Protein AF-A0A7J5EFT7-F1 (afdb_monomer_lite)

Secondary structure (DSSP, 8-state):
-HHHHHHHHHHH---TTSHHIIIIIHHHHHHHH-S-TTTEEEEEEEEETTSPPEEEEEEEEE-SSEEEEEEE-TTS-EEEEEEEGGGEEEEEEEEEETTSSPPP-SS-PPEE---TTS-HHHHHHHHHHTSS--

Foldseek 3Di:
DVVVLLVCLCVLDPFPQGPCCQQPPVLVVQCVQCVDCPFWFKWKWWDFVPDDTWTFQEWQAHESFWTWTFTADPVRDTDIDIGGSVRGPDMDIHTHGPPDDHGHDSVDHYHYDSDPPDDPVNSVVVSVVVVVPD

Structure (mmCIF, N/CA/C/O backbone):
data_AF-A0A7J5EFT7-F1
#
_entry.id   AF-A0A7J5EFT7-F1
#
loop_
_atom_site.group_PDB
_atom_site.id
_atom_site.type_symbol
_atom_site.label_atom_id
_atom_site.label_alt_id
_atom_site.label_comp_id
_atom_site.label_asym_id
_atom_site.label_entity_id
_atom_site.label_seq_id
_atom_site.pdbx_PDB_ins_code
_atom_site.Cartn_x
_atom_site.Cartn_y
_atom_site.Cartn_z
_atom_site.occupancy
_atom_site.B_iso_or_equiv
_atom_site.auth_seq_id
_atom_site.auth_comp_id
_atom_site.auth_asym_id
_atom_site.auth_atom_id
_atom_site.pdbx_PDB_model_num
ATOM 1 N N . MET A 1 1 ? -6.714 -14.594 18.683 1.00 61.62 1 MET A N 1
ATOM 2 C CA . MET A 1 1 ? -6.990 -13.148 18.851 1.00 61.62 1 MET A CA 1
ATOM 3 C C . MET A 1 1 ? -6.757 -12.397 17.548 1.00 61.62 1 MET A C 1
ATOM 5 O O . MET A 1 1 ? -7.663 -11.709 17.105 1.00 61.62 1 MET A O 1
ATOM 9 N N . GLU A 1 2 ? -5.611 -12.601 16.897 1.00 70.75 2 GLU A N 1
ATOM 10 C CA . GLU A 1 2 ? -5.237 -11.957 15.626 1.00 70.75 2 GLU A CA 1
ATOM 11 C C . GLU A 1 2 ? -6.239 -12.181 14.475 1.00 70.75 2 GLU A C 1
ATOM 13 O O . GLU A 1 2 ? -6.600 -11.242 13.778 1.00 70.75 2 GLU A O 1
ATOM 18 N N . GLU A 1 3 ? -6.796 -13.388 14.337 1.00 79.62 3 GLU A N 1
ATOM 19 C CA . GLU A 1 3 ? -7.791 -13.692 13.294 1.00 79.62 3 GLU A CA 1
ATOM 20 C C . GLU A 1 3 ? -9.107 -12.906 13.458 1.00 79.62 3 GLU A C 1
ATOM 22 O O . GLU A 1 3 ? -9.685 -12.428 12.485 1.00 79.62 3 GLU A O 1
ATOM 27 N N . GLN A 1 4 ? -9.561 -12.699 14.700 1.00 79.88 4 GLN A N 1
ATOM 28 C CA . GLN A 1 4 ? -10.754 -11.890 14.983 1.00 79.88 4 GLN A CA 1
ATOM 29 C C . GLN A 1 4 ? -10.486 -10.395 14.776 1.00 79.88 4 GLN A C 1
ATOM 31 O O . GLN A 1 4 ? -11.358 -9.675 14.295 1.00 79.88 4 GLN A O 1
ATOM 36 N N . ALA A 1 5 ? -9.282 -9.938 15.127 1.00 77.31 5 ALA A N 1
ATOM 37 C CA . ALA A 1 5 ? -8.802 -8.584 14.872 1.00 77.31 5 ALA A CA 1
ATOM 38 C C . ALA A 1 5 ? -8.773 -8.276 13.364 1.00 77.31 5 ALA A C 1
ATOM 40 O O . ALA A 1 5 ? -9.351 -7.284 12.924 1.00 77.31 5 ALA A O 1
ATOM 41 N N . LEU A 1 6 ? -8.204 -9.181 12.566 1.00 81.31 6 LEU A N 1
ATOM 42 C CA . LEU A 1 6 ? -8.210 -9.094 11.110 1.00 81.31 6 LEU A CA 1
ATOM 43 C C . LEU A 1 6 ? -9.636 -9.101 10.544 1.00 81.31 6 LEU A C 1
ATOM 45 O O . LEU A 1 6 ? -9.972 -8.245 9.734 1.00 81.31 6 LEU A O 1
ATOM 49 N N . ALA A 1 7 ? -10.503 -10.014 10.989 1.00 83.31 7 ALA A N 1
ATOM 50 C CA . ALA A 1 7 ? -11.882 -10.076 10.504 1.00 83.31 7 ALA A CA 1
ATOM 51 C C . ALA A 1 7 ? -12.653 -8.767 10.752 1.00 83.31 7 ALA A C 1
ATOM 53 O O . ALA A 1 7 ? -13.377 -8.307 9.869 1.00 83.31 7 ALA A O 1
ATOM 54 N N . ARG A 1 8 ? -12.468 -8.141 11.924 1.00 82.38 8 ARG A N 1
ATOM 55 C CA . ARG A 1 8 ? -13.052 -6.827 12.236 1.00 82.38 8 ARG A CA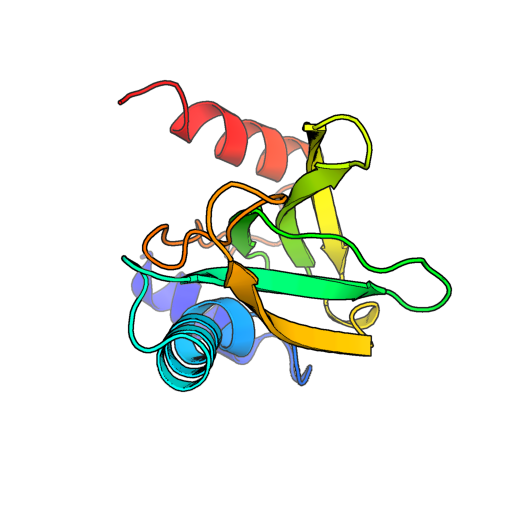 1
ATOM 56 C C . ARG A 1 8 ? -12.481 -5.732 11.347 1.00 82.38 8 ARG A C 1
ATOM 58 O O . ARG A 1 8 ? -13.245 -4.947 10.792 1.00 82.38 8 ARG A O 1
ATOM 65 N N . LEU A 1 9 ? -11.162 -5.713 11.167 1.00 82.38 9 LEU A N 1
ATOM 66 C CA . LEU A 1 9 ? -10.489 -4.741 10.314 1.00 82.38 9 LEU A CA 1
ATOM 67 C C . LEU A 1 9 ? -10.985 -4.818 8.862 1.00 82.38 9 LEU A C 1
ATOM 69 O O . LEU A 1 9 ? -11.306 -3.810 8.245 1.00 82.38 9 LEU A O 1
ATOM 73 N N . LEU A 1 10 ? -11.113 -6.021 8.309 1.00 83.44 10 LEU A N 1
ATOM 74 C CA . LEU A 1 10 ? -11.591 -6.216 6.938 1.00 83.44 10 LEU A CA 1
ATOM 75 C C . LEU A 1 10 ? -13.061 -5.800 6.742 1.00 83.44 10 LEU A C 1
ATOM 77 O O . LEU A 1 10 ? -13.506 -5.647 5.604 1.00 83.44 10 LEU A O 1
ATOM 81 N N . GLN A 1 11 ? -13.807 -5.615 7.834 1.00 81.25 11 GLN A N 1
ATOM 82 C CA . GLN A 1 11 ? -15.197 -5.159 7.846 1.00 81.25 11 GLN A CA 1
ATOM 83 C C . GLN A 1 11 ? -15.349 -3.674 8.226 1.00 81.25 11 GLN A C 1
ATOM 85 O O . GLN A 1 11 ? -16.445 -3.137 8.061 1.00 81.25 11 GLN A O 1
ATOM 90 N N . SER A 1 12 ? -14.294 -3.009 8.719 1.00 73.56 12 SER A N 1
ATOM 91 C CA . SER A 1 12 ? -14.392 -1.689 9.364 1.00 73.56 12 SER A CA 1
ATOM 92 C C . SER A 1 12 ? -14.710 -0.555 8.391 1.00 73.56 12 SER A C 1
ATOM 94 O O . SER A 1 12 ? -15.476 0.348 8.720 1.00 73.56 12 SER A O 1
ATOM 96 N N . VAL A 1 13 ? -14.137 -0.591 7.186 1.00 73.44 13 VAL A N 1
ATOM 97 C CA . VAL A 1 13 ? -14.189 0.529 6.243 1.00 73.44 13 VAL A CA 1
ATOM 98 C C . VAL A 1 13 ? -14.600 0.057 4.855 1.00 73.44 13 VAL A C 1
ATOM 100 O O . VAL A 1 13 ? -13.989 -0.828 4.258 1.00 73.44 13 VAL A O 1
ATOM 103 N N . ARG A 1 14 ? -15.633 0.706 4.305 1.00 77.56 14 ARG A N 1
ATOM 104 C CA . ARG A 1 14 ? -16.109 0.501 2.929 1.00 77.56 14 ARG A CA 1
ATOM 105 C C . ARG A 1 14 ? -15.448 1.487 1.962 1.00 77.56 14 ARG A C 1
ATOM 107 O O . ARG A 1 14 ? -16.131 2.227 1.263 1.00 77.56 14 ARG A O 1
ATOM 114 N N . CYS A 1 15 ? -14.120 1.498 1.928 1.00 84.12 15 CYS A N 1
ATOM 115 C CA . CYS A 1 15 ? -13.351 2.231 0.920 1.00 84.12 15 CYS A CA 1
ATOM 116 C C . CYS A 1 15 ? -12.856 1.253 -0.156 1.00 84.12 15 CYS A C 1
ATOM 118 O O . CYS A 1 15 ? -12.444 0.144 0.192 1.00 84.12 15 CYS A O 1
ATOM 120 N N . PRO A 1 16 ? -12.834 1.645 -1.446 1.00 89.88 16 PRO A N 1
ATOM 121 C CA . PRO A 1 16 ? -12.275 0.809 -2.512 1.00 89.88 16 PRO A CA 1
ATOM 122 C C . PRO A 1 16 ? -10.827 0.385 -2.233 1.00 89.88 16 PRO A C 1
ATOM 124 O O . PRO A 1 16 ? -10.455 -0.754 -2.493 1.00 89.88 16 PRO A O 1
ATOM 127 N N . PHE A 1 17 ? -10.043 1.287 -1.636 1.00 94.44 17 PHE A N 1
ATOM 128 C CA . PHE A 1 17 ? -8.668 1.053 -1.196 1.00 94.44 17 PHE A CA 1
ATOM 129 C C . PHE A 1 17 ? -8.584 0.976 0.335 1.00 94.44 17 PHE A C 1
ATOM 131 O O . PHE A 1 17 ? -7.768 1.649 0.949 1.00 94.44 17 PHE A O 1
ATOM 138 N N . GLY A 1 18 ? -9.486 0.213 0.962 1.00 93.25 18 GLY A N 1
ATOM 139 C CA . GLY A 1 18 ? -9.482 -0.040 2.408 1.00 93.25 18 GLY A CA 1
ATOM 140 C C . GLY A 1 18 ? -8.557 -1.195 2.831 1.00 93.25 18 GLY A C 1
ATOM 141 O O . GLY A 1 18 ? -7.829 -1.746 1.999 1.00 93.25 18 GLY A O 1
ATOM 142 N N . PRO A 1 19 ? -8.633 -1.648 4.097 1.00 93.12 19 PRO A N 1
ATOM 143 C CA . PRO A 1 19 ? -7.756 -2.698 4.626 1.00 93.12 19 PRO A CA 1
ATOM 144 C C . PRO A 1 19 ? -7.775 -3.982 3.792 1.00 93.12 19 PRO A C 1
ATOM 146 O O . PRO A 1 19 ? -6.736 -4.582 3.526 1.00 93.12 19 PRO A O 1
ATOM 149 N N . ARG A 1 20 ? -8.960 -4.373 3.307 1.00 93.44 20 ARG A N 1
ATOM 150 C CA . ARG A 1 20 ? -9.137 -5.561 2.465 1.00 93.44 20 ARG A CA 1
ATOM 151 C C . ARG A 1 20 ? -8.341 -5.499 1.167 1.00 93.44 20 ARG A C 1
ATOM 153 O O . ARG A 1 20 ? -7.777 -6.510 0.753 1.00 93.44 20 ARG A O 1
ATOM 160 N N . PHE A 1 21 ? -8.284 -4.329 0.535 1.00 95.06 21 PHE A N 1
ATOM 161 C CA . PHE A 1 21 ? -7.507 -4.147 -0.683 1.00 95.06 21 PHE A CA 1
ATOM 162 C C . PHE A 1 21 ? -6.024 -4.423 -0.413 1.00 95.06 21 PHE A C 1
ATOM 164 O O . PHE A 1 21 ? -5.424 -5.261 -1.085 1.00 95.06 21 PHE A O 1
ATOM 171 N N . PHE A 1 22 ? -5.458 -3.774 0.607 1.00 94.50 22 PHE A N 1
ATOM 172 C CA . PHE A 1 22 ? -4.037 -3.890 0.932 1.00 94.50 22 PHE A CA 1
ATOM 173 C C . PHE A 1 22 ? -3.647 -5.261 1.493 1.00 94.50 22 PHE A C 1
ATOM 175 O O . PHE A 1 22 ? -2.544 -5.723 1.219 1.00 94.50 22 PHE A O 1
ATOM 182 N N . PHE A 1 23 ? -4.536 -5.920 2.240 1.00 92.81 23 PHE A N 1
ATOM 183 C CA . PHE A 1 23 ? -4.247 -7.217 2.852 1.00 92.81 23 PHE A CA 1
ATOM 184 C C . PHE A 1 23 ? -4.453 -8.401 1.899 1.00 92.81 23 PHE A C 1
ATOM 186 O O . PHE A 1 23 ? -3.618 -9.299 1.842 1.00 92.81 23 PHE A O 1
ATOM 193 N N . GLU A 1 24 ? -5.564 -8.432 1.156 1.00 92.00 24 GLU A N 1
ATOM 194 C CA . GLU A 1 24 ? -5.960 -9.623 0.389 1.00 92.00 24 GLU A CA 1
ATOM 195 C C . GLU A 1 24 ? -5.730 -9.480 -1.117 1.00 92.00 24 GLU A C 1
ATOM 197 O O . GLU A 1 24 ? -5.381 -10.449 -1.790 1.00 92.00 24 GLU A O 1
ATOM 202 N N . GLN A 1 25 ? -5.980 -8.293 -1.673 1.00 94.94 25 GLN A N 1
ATOM 203 C CA . GLN A 1 25 ? -6.135 -8.135 -3.122 1.00 94.94 25 GLN A CA 1
ATOM 204 C C . GLN A 1 25 ? -4.857 -7.649 -3.803 1.00 94.94 25 GLN A C 1
ATOM 206 O O . GLN A 1 25 ? -4.544 -8.090 -4.910 1.00 94.94 25 GLN A O 1
ATOM 211 N N . LEU A 1 26 ? -4.104 -6.765 -3.143 1.00 95.38 26 LEU A N 1
ATOM 212 C CA . LEU A 1 26 ? -2.943 -6.092 -3.717 1.00 95.38 26 LEU A CA 1
ATOM 213 C C . LEU A 1 26 ? -1.910 -7.077 -4.276 1.00 95.38 26 LEU A C 1
ATOM 215 O O . LEU A 1 26 ? -1.516 -6.944 -5.430 1.00 95.38 26 LEU A O 1
ATOM 219 N N . ALA A 1 27 ? -1.531 -8.106 -3.515 1.00 92.12 27 ALA A N 1
ATOM 220 C CA . ALA A 1 27 ? -0.572 -9.113 -3.977 1.00 92.12 27 ALA A CA 1
ATOM 221 C C . ALA A 1 27 ? -1.079 -9.909 -5.197 1.00 92.12 27 ALA A C 1
ATOM 223 O O . ALA A 1 27 ? -0.297 -10.319 -6.052 1.00 92.12 27 ALA A O 1
ATOM 224 N N . GLY A 1 28 ? -2.394 -10.122 -5.316 1.00 93.12 28 GLY A N 1
ATOM 225 C CA . GLY A 1 28 ? -2.998 -10.691 -6.524 1.00 93.12 28 GLY A CA 1
ATOM 226 C C . GLY A 1 28 ? -2.791 -9.778 -7.729 1.00 93.12 28 GLY A C 1
ATOM 227 O O . GLY A 1 28 ? -2.194 -10.189 -8.720 1.00 93.12 28 GLY A O 1
ATOM 228 N N . PHE A 1 29 ? -3.179 -8.508 -7.600 1.00 94.81 29 PHE A N 1
ATOM 229 C CA . PHE A 1 29 ? -3.023 -7.532 -8.678 1.00 94.81 29 PHE A CA 1
ATOM 230 C C . PHE A 1 29 ? -1.563 -7.298 -9.080 1.00 94.81 29 PHE A C 1
ATOM 232 O O . PHE A 1 29 ? -1.281 -7.097 -10.261 1.00 94.81 29 PHE A O 1
ATOM 239 N N . VAL A 1 30 ? -0.631 -7.322 -8.125 1.00 93.19 30 VAL A N 1
ATOM 240 C CA . VAL A 1 30 ? 0.801 -7.190 -8.415 1.00 93.19 30 VAL A CA 1
ATOM 241 C C . VAL A 1 30 ? 1.297 -8.376 -9.239 1.00 93.19 30 VAL A C 1
ATOM 243 O O . VAL A 1 30 ? 1.926 -8.148 -10.272 1.00 93.19 30 VAL A O 1
ATOM 246 N N . ARG A 1 31 ? 0.951 -9.615 -8.866 1.00 91.12 31 ARG A N 1
ATOM 247 C CA . ARG A 1 31 ? 1.308 -10.813 -9.648 1.00 91.12 31 ARG A CA 1
ATOM 248 C C . ARG A 1 31 ? 0.718 -10.794 -11.055 1.00 91.12 31 ARG A C 1
ATOM 250 O O . ARG A 1 31 ? 1.434 -11.084 -12.007 1.00 91.12 31 ARG A O 1
ATOM 257 N N . ASP A 1 32 ? -0.538 -10.381 -11.203 1.00 92.38 32 ASP A N 1
ATOM 258 C CA . ASP A 1 32 ? -1.194 -10.311 -12.516 1.00 92.38 32 ASP A CA 1
ATOM 259 C C . ASP A 1 32 ? -0.521 -9.293 -13.452 1.00 92.38 32 ASP A C 1
ATOM 261 O O . ASP A 1 32 ? -0.486 -9.470 -14.670 1.00 92.38 32 ASP A O 1
ATOM 265 N N . ARG A 1 33 ? 0.018 -8.201 -12.895 1.00 90.88 33 ARG A N 1
ATOM 266 C CA . ARG A 1 33 ? 0.676 -7.127 -13.660 1.00 90.88 33 ARG A CA 1
ATOM 267 C C . ARG A 1 33 ? 2.175 -7.333 -13.838 1.00 90.88 33 ARG A C 1
ATOM 269 O O . ARG A 1 33 ? 2.747 -6.779 -14.778 1.00 90.88 33 ARG A O 1
ATOM 276 N N . CYS A 1 34 ? 2.801 -8.101 -12.957 1.00 88.56 34 CYS A N 1
ATOM 277 C CA . CYS A 1 34 ? 4.226 -8.395 -12.954 1.00 88.56 34 CYS A CA 1
ATOM 278 C C . CYS A 1 34 ? 4.440 -9.905 -12.735 1.00 88.56 34 CYS A C 1
ATOM 280 O O . CYS A 1 34 ? 4.867 -10.311 -11.653 1.00 88.56 34 CYS A O 1
ATOM 282 N N . PRO A 1 35 ? 4.127 -10.744 -13.743 1.00 83.12 35 PRO A N 1
ATOM 283 C CA . PRO A 1 35 ? 4.150 -12.199 -13.591 1.00 83.12 35 PRO A CA 1
ATOM 284 C C . PRO A 1 35 ? 5.565 -12.766 -13.420 1.00 83.12 35 PRO A C 1
ATOM 286 O O . PRO A 1 35 ? 5.719 -13.815 -12.803 1.00 83.12 35 PRO A O 1
ATOM 289 N N . ASP A 1 36 ? 6.588 -12.070 -13.932 1.00 83.75 36 ASP A N 1
ATOM 290 C CA . ASP A 1 36 ? 7.994 -12.449 -13.778 1.00 83.75 36 ASP A CA 1
ATOM 291 C C . ASP A 1 36 ? 8.786 -11.367 -13.012 1.00 83.75 36 ASP A C 1
ATOM 293 O O . ASP A 1 36 ? 9.238 -10.379 -13.608 1.00 83.75 36 ASP A O 1
ATOM 297 N N . PRO A 1 37 ? 8.966 -11.534 -11.686 1.00 73.81 37 PRO A N 1
ATOM 298 C CA . PRO A 1 37 ? 9.721 -10.600 -10.857 1.00 73.81 37 PRO A CA 1
ATOM 299 C C . PRO A 1 37 ? 11.245 -10.679 -11.073 1.00 73.81 37 PRO A C 1
ATOM 301 O O . PRO A 1 37 ? 11.997 -9.862 -10.530 1.00 73.81 37 PRO A O 1
ATOM 304 N N . THR A 1 38 ? 11.736 -11.668 -11.831 1.00 79.06 38 THR A N 1
ATOM 305 C CA . THR A 1 38 ? 13.171 -11.822 -12.104 1.00 79.06 38 THR A CA 1
ATOM 306 C C . THR A 1 38 ? 13.644 -10.853 -13.186 1.00 79.06 38 THR A C 1
ATOM 308 O O . THR A 1 38 ? 14.756 -10.324 -13.078 1.00 79.06 38 THR A O 1
ATOM 311 N N . GLU A 1 39 ? 12.773 -10.543 -14.151 1.00 79.69 39 GLU A N 1
ATOM 312 C CA . GLU A 1 39 ? 13.027 -9.612 -15.255 1.00 79.69 39 GLU A CA 1
ATOM 313 C C . GLU A 1 39 ? 12.544 -8.184 -14.965 1.00 79.69 39 GLU A C 1
ATOM 315 O O . GLU A 1 39 ? 13.185 -7.202 -15.362 1.00 79.69 39 GLU A O 1
ATOM 320 N N . ARG A 1 40 ? 11.408 -8.047 -14.272 1.00 84.75 40 ARG A N 1
ATOM 321 C CA . ARG A 1 40 ? 10.776 -6.754 -13.981 1.00 84.75 40 ARG A CA 1
ATOM 322 C C . ARG A 1 40 ? 10.476 -6.621 -12.501 1.00 84.75 40 ARG A C 1
ATOM 324 O O . ARG A 1 40 ? 10.063 -7.573 -11.860 1.00 84.75 40 ARG A O 1
ATOM 331 N N . LEU A 1 41 ? 10.652 -5.423 -11.957 1.00 88.06 41 LEU A N 1
ATOM 332 C CA . LEU A 1 41 ? 10.212 -5.126 -10.601 1.00 88.06 41 LEU A CA 1
ATOM 333 C C . LEU A 1 41 ? 8.789 -4.578 -10.649 1.00 88.06 41 LEU A C 1
ATOM 335 O O . LEU A 1 41 ? 8.504 -3.690 -11.461 1.00 88.06 41 LEU A O 1
ATOM 339 N N . PRO A 1 42 ? 7.885 -5.061 -9.788 1.00 91.44 42 PRO A N 1
ATOM 340 C CA . PRO A 1 42 ? 6.614 -4.391 -9.615 1.00 91.44 42 PRO A CA 1
ATOM 341 C C . PRO A 1 42 ? 6.867 -3.011 -9.010 1.00 91.44 42 PRO A C 1
ATOM 343 O O . PRO A 1 42 ? 7.649 -2.860 -8.076 1.00 91.44 42 PRO A O 1
ATOM 346 N N . ARG A 1 43 ? 6.191 -1.998 -9.535 1.00 92.31 43 ARG A N 1
ATOM 347 C CA . ARG A 1 43 ? 6.150 -0.649 -8.982 1.00 92.31 43 ARG A CA 1
ATOM 348 C C . ARG A 1 43 ? 4.716 -0.339 -8.594 1.00 92.31 43 ARG A C 1
ATOM 350 O O . ARG A 1 43 ? 3.809 -0.468 -9.421 1.00 92.31 43 ARG A O 1
ATOM 357 N N . LEU A 1 44 ? 4.546 0.100 -7.353 1.00 94.75 44 LEU A N 1
ATOM 358 C CA . LEU A 1 44 ? 3.275 0.530 -6.797 1.00 94.75 44 LEU A CA 1
ATOM 359 C C . LEU A 1 44 ? 3.324 2.038 -6.548 1.00 94.75 44 LEU A C 1
ATOM 361 O O . LEU A 1 44 ? 4.161 2.501 -5.781 1.00 94.75 44 LEU A O 1
ATOM 365 N N . ASP A 1 45 ? 2.423 2.793 -7.172 1.00 95.38 45 ASP A N 1
ATOM 366 C CA . ASP A 1 45 ? 2.246 4.219 -6.895 1.00 95.38 45 ASP A CA 1
ATOM 367 C C . ASP A 1 45 ? 0.866 4.461 -6.261 1.00 95.38 45 ASP A C 1
ATOM 369 O O . ASP A 1 45 ? -0.166 4.088 -6.835 1.00 95.38 45 ASP A O 1
ATOM 373 N N . LEU A 1 46 ? 0.838 5.115 -5.097 1.00 95.75 46 LEU A N 1
ATOM 374 C CA . LEU A 1 46 ? -0.390 5.573 -4.441 1.00 95.75 46 LEU A CA 1
ATOM 375 C C . LEU A 1 46 ? -0.636 7.048 -4.734 1.00 95.75 46 LEU A C 1
ATOM 377 O O . LEU A 1 46 ? 0.240 7.884 -4.536 1.00 95.75 46 LEU A O 1
ATOM 381 N N . TRP A 1 47 ? -1.848 7.375 -5.165 1.00 96.06 47 TRP A N 1
ATOM 382 C CA . TRP A 1 47 ? -2.273 8.745 -5.428 1.00 96.06 47 TRP A CA 1
ATOM 383 C C . TRP A 1 47 ? -3.171 9.234 -4.302 1.00 96.06 47 TRP A C 1
ATOM 385 O O . TRP A 1 47 ? -4.263 8.695 -4.089 1.00 96.06 47 TRP A O 1
ATOM 395 N N . ILE A 1 48 ? -2.725 10.283 -3.619 1.00 94.25 48 ILE A N 1
ATOM 396 C CA . ILE A 1 48 ? -3.471 10.939 -2.546 1.00 94.25 48 ILE A CA 1
ATOM 397 C C . ILE A 1 48 ? -4.194 12.167 -3.111 1.00 94.25 48 ILE A C 1
ATOM 399 O O . ILE A 1 48 ? -3.683 12.833 -4.013 1.00 94.25 48 ILE A O 1
ATOM 403 N N . ALA A 1 49 ? -5.395 12.460 -2.612 1.00 92.25 49 ALA A N 1
ATOM 404 C CA . ALA A 1 49 ? -6.157 13.643 -2.999 1.00 92.25 49 ALA A CA 1
ATOM 405 C C . ALA A 1 49 ? -5.304 14.926 -2.903 1.00 92.25 49 ALA A C 1
ATOM 407 O O . ALA A 1 49 ? -4.814 15.279 -1.834 1.00 92.25 49 ALA A O 1
ATOM 408 N N . GLY A 1 50 ? -5.128 15.619 -4.033 1.00 87.62 50 GLY A N 1
ATOM 409 C CA . GLY A 1 50 ? -4.377 16.879 -4.107 1.00 87.62 50 GLY A CA 1
ATOM 410 C C . GLY A 1 50 ? -2.849 16.750 -4.051 1.00 87.62 50 GLY A C 1
ATOM 411 O O . GLY A 1 50 ? -2.177 17.775 -3.972 1.00 87.62 50 GLY A O 1
ATOM 412 N N . GLY A 1 51 ? -2.300 15.530 -4.094 1.00 88.88 51 GLY A N 1
ATOM 413 C CA . GLY A 1 51 ? -0.864 15.272 -3.987 1.00 88.88 51 GLY A CA 1
ATOM 414 C C . GLY A 1 51 ? -0.232 14.621 -5.220 1.00 88.88 51 GLY A C 1
ATOM 415 O O . GLY A 1 51 ? -0.905 14.156 -6.141 1.00 88.88 51 GLY A O 1
ATOM 416 N N . GLU A 1 52 ? 1.098 14.563 -5.198 1.00 91.19 52 GLU A N 1
ATOM 417 C CA . GLU A 1 52 ? 1.905 13.759 -6.120 1.00 91.19 52 GLU A CA 1
ATOM 418 C C . GLU A 1 52 ? 1.814 12.261 -5.767 1.00 91.19 52 GLU A C 1
ATOM 420 O O . GLU A 1 52 ? 1.556 11.913 -4.609 1.00 91.19 52 GLU A O 1
ATOM 425 N N . PRO A 1 53 ? 2.042 11.352 -6.732 1.00 92.88 53 PRO A N 1
ATOM 426 C CA . PRO A 1 53 ? 2.080 9.927 -6.449 1.00 92.88 53 PRO A CA 1
ATOM 427 C C . PRO A 1 53 ? 3.236 9.563 -5.517 1.00 92.88 53 PRO A C 1
ATOM 429 O O . PRO A 1 53 ? 4.369 10.021 -5.685 1.00 92.88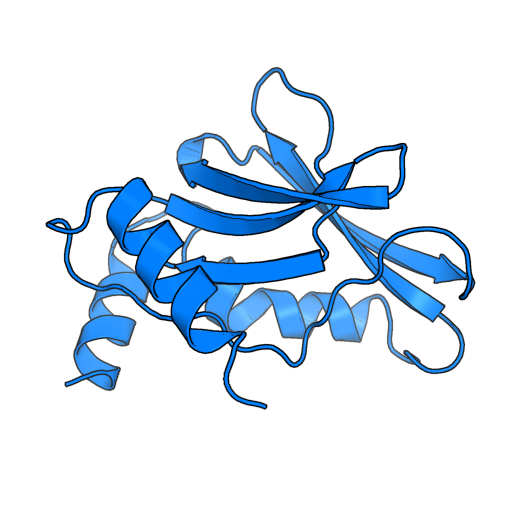 53 PRO A O 1
ATOM 432 N N . ILE A 1 54 ? 2.954 8.663 -4.584 1.00 92.69 54 ILE A N 1
ATOM 433 C CA . ILE A 1 54 ? 3.925 8.099 -3.654 1.00 92.69 54 ILE A CA 1
ATOM 434 C C . ILE A 1 54 ? 4.344 6.724 -4.163 1.00 92.69 54 ILE A C 1
ATOM 436 O O . ILE A 1 54 ? 3.513 5.821 -4.260 1.00 92.69 54 ILE A O 1
ATOM 440 N N . ALA A 1 55 ? 5.633 6.563 -4.464 1.00 92.75 55 ALA A N 1
ATOM 441 C CA . ALA A 1 55 ? 6.208 5.273 -4.823 1.00 92.75 55 ALA A CA 1
ATOM 442 C C . ALA A 1 55 ? 6.369 4.412 -3.564 1.00 92.75 55 ALA A C 1
ATOM 444 O O . ALA A 1 55 ? 7.133 4.754 -2.659 1.00 92.75 55 ALA A O 1
ATOM 445 N N . VAL A 1 56 ? 5.638 3.303 -3.508 1.00 93.94 56 VAL A N 1
ATOM 446 C CA . VAL A 1 56 ? 5.558 2.418 -2.344 1.00 93.94 56 VAL A CA 1
ATOM 447 C C . VAL A 1 56 ? 6.527 1.251 -2.482 1.00 93.94 56 VAL A C 1
ATOM 449 O O . VAL A 1 56 ? 6.494 0.517 -3.469 1.00 93.94 56 VAL A O 1
ATOM 452 N N . CYS A 1 57 ? 7.342 1.047 -1.448 1.00 92.62 57 CYS A N 1
ATOM 453 C CA . CYS A 1 57 ? 8.223 -0.106 -1.296 1.00 92.62 57 CYS A CA 1
ATOM 454 C C . CYS A 1 57 ? 7.460 -1.318 -0.756 1.00 92.62 57 CYS A C 1
ATOM 456 O O . CYS A 1 57 ? 7.573 -2.408 -1.287 1.00 92.62 57 CYS A O 1
ATOM 458 N N . HIS A 1 58 ? 6.710 -1.160 0.332 1.00 92.38 58 HIS 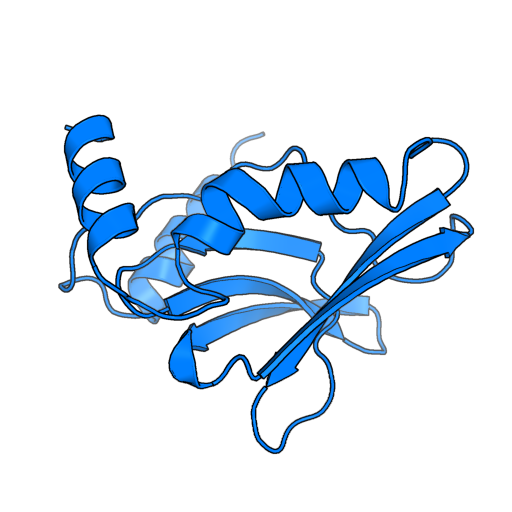A N 1
ATOM 459 C CA . HIS A 1 58 ? 5.872 -2.218 0.900 1.00 92.38 58 HIS A CA 1
ATOM 460 C C . HIS A 1 58 ? 4.856 -1.622 1.868 1.00 92.38 58 HIS A C 1
ATOM 462 O O . HIS A 1 58 ? 5.019 -0.503 2.367 1.00 92.38 58 HIS A O 1
ATOM 468 N N . VAL A 1 59 ? 3.815 -2.398 2.155 1.00 94.06 59 VAL A N 1
ATOM 469 C CA . VAL A 1 59 ? 2.865 -2.077 3.218 1.00 94.06 59 VAL A CA 1
ATOM 470 C C . VAL A 1 59 ? 3.459 -2.527 4.546 1.00 94.06 59 VAL A C 1
ATOM 472 O O . VAL A 1 59 ? 3.888 -3.669 4.692 1.00 94.06 59 VAL A O 1
ATOM 475 N N . ILE A 1 60 ? 3.499 -1.616 5.507 1.00 91.38 60 ILE A N 1
ATOM 476 C CA . ILE A 1 60 ? 4.072 -1.858 6.827 1.00 91.38 60 ILE A CA 1
ATOM 477 C C . ILE A 1 60 ? 2.990 -2.349 7.786 1.00 91.38 60 ILE A C 1
ATOM 479 O O . ILE A 1 60 ? 3.147 -3.391 8.420 1.00 91.38 60 ILE A O 1
ATOM 483 N N . ALA A 1 61 ? 1.899 -1.592 7.900 1.00 90.69 61 ALA A N 1
ATOM 484 C CA . ALA A 1 61 ? 0.823 -1.882 8.835 1.00 90.69 61 ALA A CA 1
ATOM 485 C C . ALA A 1 61 ? -0.526 -1.394 8.306 1.00 90.69 61 ALA A C 1
ATOM 487 O O . ALA A 1 61 ? -0.599 -0.453 7.514 1.00 90.69 61 ALA A O 1
ATOM 488 N N . LEU A 1 62 ? -1.591 -2.032 8.773 1.00 91.50 62 LEU A N 1
ATOM 489 C CA . LEU A 1 62 ? -2.973 -1.679 8.494 1.00 91.50 62 LEU A CA 1
ATOM 490 C C . LEU A 1 62 ? -3.677 -1.376 9.807 1.00 91.50 62 LEU A C 1
ATOM 492 O O . LEU A 1 62 ? -3.768 -2.244 10.676 1.00 91.50 62 LEU A O 1
ATOM 496 N N . GLY A 1 63 ? -4.189 -0.156 9.917 1.00 89.38 63 GLY A N 1
ATOM 497 C CA . GLY A 1 63 ? -5.128 0.234 10.954 1.00 89.38 63 GLY A CA 1
ATOM 498 C C . GLY A 1 63 ? -6.557 0.317 10.415 1.00 89.38 63 GLY A C 1
ATOM 499 O O . GLY A 1 63 ? -6.774 0.198 9.201 1.00 89.38 63 GLY A O 1
ATOM 500 N N . PRO A 1 64 ? -7.544 0.569 11.291 1.00 88.38 64 PRO A N 1
ATOM 501 C CA . PRO A 1 64 ? -8.962 0.577 10.935 1.00 88.38 64 PRO A CA 1
ATOM 502 C C . PRO A 1 64 ? -9.330 1.609 9.878 1.00 88.38 64 PRO A C 1
ATOM 504 O O . PRO A 1 64 ? -10.197 1.329 9.055 1.00 88.38 64 PRO A O 1
ATOM 507 N N . GLN A 1 65 ? -8.645 2.756 9.858 1.00 89.56 65 GLN A N 1
ATOM 508 C CA . GLN A 1 65 ? -8.930 3.884 8.961 1.00 89.56 65 GLN A CA 1
ATOM 509 C C . GLN A 1 65 ? -7.716 4.363 8.149 1.00 89.56 65 GLN A C 1
ATOM 511 O O . GLN A 1 65 ? -7.842 5.281 7.339 1.00 89.56 65 GLN A O 1
ATOM 516 N N . TRP A 1 66 ? -6.551 3.741 8.330 1.00 91.12 66 TRP A N 1
ATOM 517 C CA . TRP A 1 66 ? -5.296 4.181 7.730 1.00 91.12 66 TRP A CA 1
ATOM 518 C C . TRP A 1 66 ? -4.393 3.003 7.347 1.00 91.12 66 TRP A C 1
ATOM 520 O O . TRP A 1 66 ? -4.510 1.906 7.893 1.00 91.12 66 TRP A O 1
ATOM 530 N N . VAL A 1 67 ? -3.452 3.255 6.439 1.00 92.94 67 VAL A N 1
ATOM 531 C CA . VAL A 1 67 ? -2.357 2.345 6.075 1.00 92.94 67 VAL A CA 1
ATOM 532 C C . VAL A 1 67 ? -1.008 3.016 6.302 1.00 92.94 67 VAL A C 1
ATOM 534 O O . VAL A 1 67 ? -0.816 4.169 5.921 1.00 92.94 67 VAL A O 1
ATOM 537 N N . ALA A 1 68 ? -0.076 2.292 6.921 1.00 92.69 68 ALA A N 1
ATOM 538 C CA . ALA A 1 68 ? 1.321 2.690 7.004 1.00 92.69 68 ALA A CA 1
ATOM 539 C C . ALA A 1 68 ? 2.102 2.027 5.871 1.00 92.69 68 ALA A C 1
ATOM 541 O O . ALA A 1 68 ? 2.008 0.812 5.663 1.00 92.69 68 ALA A O 1
ATOM 542 N N . ILE A 1 69 ? 2.906 2.812 5.164 1.00 93.06 69 ILE A N 1
ATOM 543 C CA . ILE A 1 69 ? 3.729 2.339 4.055 1.00 93.06 69 ILE A CA 1
ATOM 544 C C . ILE A 1 69 ? 5.177 2.783 4.207 1.00 93.06 69 ILE A C 1
ATOM 546 O O . ILE A 1 69 ? 5.460 3.878 4.690 1.00 93.06 69 ILE A O 1
ATOM 550 N N . ALA A 1 70 ? 6.088 1.949 3.716 1.00 91.56 70 ALA A N 1
ATOM 551 C CA . ALA A 1 70 ? 7.417 2.402 3.353 1.00 91.56 70 ALA A CA 1
ATOM 552 C C . ALA A 1 70 ? 7.323 2.979 1.943 1.00 91.56 70 ALA A C 1
ATOM 554 O O . ALA A 1 70 ? 6.942 2.273 1.007 1.00 91.56 70 ALA A O 1
ATOM 555 N N . ALA A 1 71 ? 7.665 4.248 1.796 1.00 91.50 71 ALA A N 1
ATOM 556 C CA . ALA A 1 71 ? 7.754 4.930 0.520 1.00 91.50 71 ALA A CA 1
ATOM 557 C C . ALA A 1 71 ? 9.195 5.361 0.280 1.00 91.50 71 ALA A C 1
ATOM 559 O O . ALA A 1 71 ? 9.952 5.544 1.234 1.00 91.50 71 ALA A O 1
ATOM 560 N N . GLY A 1 72 ? 9.576 5.586 -0.972 1.00 85.94 72 GLY A N 1
ATOM 561 C CA . GLY A 1 72 ? 10.814 6.318 -1.212 1.00 85.94 72 GLY A CA 1
ATOM 562 C C . GLY A 1 72 ? 10.652 7.515 -2.122 1.00 85.94 72 GLY A C 1
ATOM 563 O O . GLY A 1 72 ? 9.786 7.576 -2.998 1.00 85.94 72 GLY A O 1
ATOM 564 N N . GLY A 1 73 ? 11.487 8.506 -1.826 1.00 72.56 73 GLY A N 1
ATOM 565 C CA . GLY A 1 73 ? 11.551 9.776 -2.523 1.00 72.56 73 GLY A CA 1
ATOM 566 C C . GLY A 1 73 ? 12.383 9.717 -3.802 1.00 72.56 73 GLY A C 1
ATOM 567 O O . GLY A 1 73 ? 12.921 8.681 -4.196 1.00 72.56 73 GLY A O 1
ATOM 568 N N . ARG A 1 74 ? 12.511 10.881 -4.449 1.00 62.44 74 ARG A N 1
ATOM 569 C CA . ARG A 1 74 ? 13.308 11.046 -5.677 1.00 62.44 74 ARG A CA 1
ATOM 570 C C . ARG A 1 74 ? 14.798 10.748 -5.466 1.00 62.44 74 ARG A C 1
ATOM 572 O O . ARG A 1 74 ? 15.433 10.271 -6.399 1.00 62.44 74 ARG A O 1
ATOM 579 N N . ASP A 1 75 ? 15.302 10.941 -4.249 1.00 64.56 75 ASP A N 1
ATOM 580 C CA . ASP A 1 75 ? 16.721 10.792 -3.897 1.00 64.56 75 ASP A CA 1
ATOM 581 C C . ASP A 1 75 ? 17.040 9.461 -3.198 1.00 64.56 75 ASP A C 1
ATOM 583 O O . ASP A 1 75 ? 18.027 9.350 -2.478 1.00 64.56 75 ASP A O 1
ATOM 587 N N . ALA A 1 76 ? 16.190 8.443 -3.379 1.00 65.38 76 ALA A N 1
ATOM 588 C CA . ALA A 1 76 ? 16.300 7.137 -2.718 1.00 65.38 76 ALA A CA 1
ATOM 589 C C . ALA A 1 76 ? 16.224 7.172 -1.176 1.00 65.38 76 ALA A C 1
ATOM 591 O O . ALA A 1 76 ? 16.429 6.145 -0.529 1.00 65.38 76 ALA A O 1
ATOM 592 N N . GLU A 1 77 ? 15.865 8.311 -0.580 1.00 78.75 77 GLU A N 1
ATOM 593 C CA . GLU A 1 77 ? 15.522 8.381 0.837 1.00 78.75 77 GLU A CA 1
ATOM 594 C C . GLU A 1 77 ? 14.210 7.629 1.080 1.00 78.75 77 GLU A C 1
ATOM 596 O O . GLU A 1 77 ? 13.170 7.942 0.488 1.00 78.75 77 GLU A O 1
ATOM 601 N N . MET A 1 78 ? 14.277 6.611 1.938 1.00 84.31 78 MET A N 1
ATOM 602 C CA . MET A 1 78 ? 13.101 5.908 2.424 1.00 84.31 78 MET A CA 1
ATOM 603 C C . MET A 1 78 ? 12.461 6.694 3.558 1.00 84.31 78 MET A C 1
ATOM 605 O O . MET A 1 78 ? 13.131 7.095 4.506 1.00 84.31 78 MET A O 1
ATOM 609 N N . ARG A 1 79 ? 11.145 6.842 3.488 1.00 88.25 79 ARG A N 1
ATOM 610 C CA . ARG A 1 79 ? 10.342 7.457 4.537 1.00 88.25 79 ARG A CA 1
ATOM 611 C C . ARG A 1 79 ? 9.116 6.614 4.819 1.00 88.25 79 ARG A C 1
ATOM 613 O O . ARG A 1 79 ? 8.654 5.857 3.962 1.00 88.25 79 ARG A O 1
ATOM 620 N N . THR A 1 80 ? 8.581 6.778 6.015 1.00 89.44 80 THR A N 1
ATOM 621 C CA . THR A 1 80 ? 7.347 6.114 6.404 1.00 89.44 80 THR A CA 1
ATOM 622 C C . THR A 1 80 ? 6.195 7.098 6.340 1.00 89.44 80 THR A C 1
ATOM 624 O O . THR A 1 80 ? 6.307 8.205 6.855 1.00 89.44 80 THR A O 1
ATOM 627 N N . GLU A 1 81 ? 5.098 6.690 5.712 1.00 90.44 81 GLU A N 1
ATOM 628 C CA . GLU A 1 81 ? 3.893 7.509 5.564 1.00 90.44 81 GLU A CA 1
ATOM 629 C C . GLU A 1 81 ? 2.701 6.772 6.169 1.00 90.44 81 GLU A C 1
ATOM 631 O O . GLU A 1 81 ? 2.532 5.574 5.929 1.00 90.44 81 GLU A O 1
ATOM 636 N N . ILE A 1 82 ? 1.862 7.494 6.913 1.00 91.75 82 ILE A N 1
ATOM 637 C CA . ILE A 1 82 ? 0.551 7.017 7.361 1.00 91.75 82 ILE A CA 1
ATOM 638 C C . ILE A 1 82 ? -0.516 7.752 6.570 1.00 91.75 82 ILE A C 1
ATOM 640 O O . ILE A 1 82 ? -0.610 8.976 6.611 1.00 91.75 82 ILE A O 1
ATOM 644 N N . ILE A 1 83 ? -1.326 6.986 5.847 1.00 92.06 83 ILE A N 1
ATOM 645 C CA . ILE A 1 83 ? -2.291 7.518 4.895 1.00 92.06 83 ILE A CA 1
ATOM 646 C C . ILE A 1 83 ? -3.690 7.042 5.291 1.00 92.06 83 ILE A C 1
ATOM 648 O O . ILE A 1 83 ? -3.945 5.834 5.267 1.00 92.06 83 ILE A O 1
ATOM 652 N N . PRO A 1 84 ? -4.620 7.956 5.620 1.00 92.81 84 PRO A N 1
ATOM 653 C CA . PRO A 1 84 ? -6.032 7.618 5.745 1.00 92.81 84 PRO A CA 1
ATOM 654 C C . PRO A 1 84 ? -6.571 7.033 4.435 1.00 92.81 84 PRO A C 1
ATOM 656 O O . PRO A 1 84 ? -6.339 7.595 3.362 1.00 92.81 84 PRO A O 1
ATOM 659 N N . TYR A 1 85 ? -7.325 5.931 4.500 1.00 93.81 85 TYR A N 1
ATOM 660 C CA . TYR A 1 85 ? -7.823 5.253 3.292 1.00 93.81 85 TYR A CA 1
ATOM 661 C C . TYR A 1 85 ? -8.683 6.162 2.411 1.00 93.81 85 TYR A C 1
ATOM 663 O O . TYR A 1 85 ? -8.644 6.062 1.187 1.00 93.81 85 TYR A O 1
ATOM 671 N N . GLU A 1 86 ? -9.442 7.064 3.031 1.00 92.81 86 GLU A N 1
ATOM 672 C CA . GLU A 1 86 ? -10.313 8.027 2.353 1.00 92.81 86 GLU A CA 1
ATOM 673 C C . GLU A 1 86 ? -9.559 9.033 1.476 1.00 92.81 86 GLU A C 1
ATOM 675 O O . GLU A 1 86 ? -10.132 9.567 0.527 1.00 92.81 86 GLU A O 1
ATOM 680 N N . LEU A 1 87 ? -8.270 9.263 1.746 1.00 94.88 87 LEU A N 1
ATOM 681 C CA . LEU A 1 87 ? -7.447 10.149 0.930 1.00 94.88 87 LEU A CA 1
ATOM 682 C C . LEU A 1 87 ? -6.840 9.433 -0.282 1.00 94.88 87 LEU A C 1
ATOM 684 O O . LEU A 1 87 ? -6.344 10.100 -1.191 1.00 94.88 87 LEU A O 1
ATOM 688 N N . ILE A 1 88 ? -6.880 8.096 -0.330 1.00 96.38 88 ILE A N 1
ATOM 689 C CA . ILE A 1 88 ? -6.345 7.308 -1.443 1.00 96.38 88 ILE A CA 1
ATOM 690 C C . ILE A 1 88 ? -7.355 7.330 -2.587 1.00 96.38 88 ILE A C 1
ATOM 692 O O . ILE A 1 88 ? -8.421 6.721 -2.532 1.00 96.38 88 ILE A O 1
ATOM 696 N N . THR A 1 89 ? -6.996 8.019 -3.663 1.00 96.19 89 THR A N 1
ATOM 697 C CA . THR A 1 89 ? -7.875 8.221 -4.825 1.00 96.19 89 THR A CA 1
ATOM 698 C C . THR A 1 89 ? -7.605 7.230 -5.949 1.00 96.19 89 THR A C 1
ATOM 700 O O . THR A 1 89 ? -8.506 6.908 -6.725 1.00 96.19 89 THR A O 1
ATOM 703 N N . ARG A 1 90 ? -6.368 6.735 -6.057 1.00 96.50 90 ARG A N 1
ATOM 704 C CA . ARG A 1 90 ? -5.956 5.789 -7.097 1.00 96.50 90 ARG A CA 1
ATOM 705 C C . ARG A 1 90 ? -4.738 4.985 -6.659 1.00 96.50 90 ARG A C 1
ATOM 707 O O . ARG A 1 90 ? -3.833 5.507 -6.014 1.00 96.50 90 ARG A O 1
ATOM 714 N N . VAL A 1 91 ? -4.691 3.735 -7.108 1.00 96.94 91 VAL A N 1
ATOM 715 C CA . VAL A 1 91 ? -3.526 2.855 -7.004 1.00 96.94 91 VAL A CA 1
ATOM 716 C C . VAL A 1 91 ? -3.094 2.451 -8.407 1.00 96.94 91 VAL A C 1
ATOM 718 O O . VAL A 1 91 ? -3.906 1.951 -9.185 1.00 96.94 91 VAL A O 1
ATOM 721 N N . THR A 1 92 ? -1.824 2.676 -8.736 1.00 96.38 92 THR A N 1
ATOM 722 C CA . THR A 1 92 ? -1.242 2.270 -10.018 1.00 96.38 92 THR A CA 1
ATOM 723 C C . THR A 1 92 ? -0.218 1.173 -9.782 1.00 96.38 92 THR A C 1
ATOM 725 O O . THR A 1 92 ? 0.698 1.336 -8.982 1.00 96.38 92 THR A O 1
ATOM 728 N N . ILE A 1 93 ? -0.358 0.072 -10.516 1.00 94.94 93 ILE A N 1
ATOM 729 C CA . ILE A 1 93 ? 0.593 -1.039 -10.516 1.00 94.94 93 ILE A CA 1
ATOM 730 C C . ILE A 1 93 ? 1.195 -1.126 -11.911 1.00 94.94 93 ILE A C 1
ATOM 732 O O . ILE A 1 93 ? 0.473 -1.212 -12.907 1.00 94.94 93 ILE A O 1
ATOM 736 N N . SER A 1 94 ? 2.519 -1.102 -11.984 1.00 91.81 94 SER A N 1
ATOM 737 C CA . SER A 1 94 ? 3.264 -1.234 -13.233 1.00 91.81 94 SER A CA 1
ATOM 738 C C . SER A 1 94 ? 4.449 -2.176 -13.055 1.00 91.81 94 SER A C 1
ATOM 740 O O . SER A 1 94 ? 4.858 -2.462 -11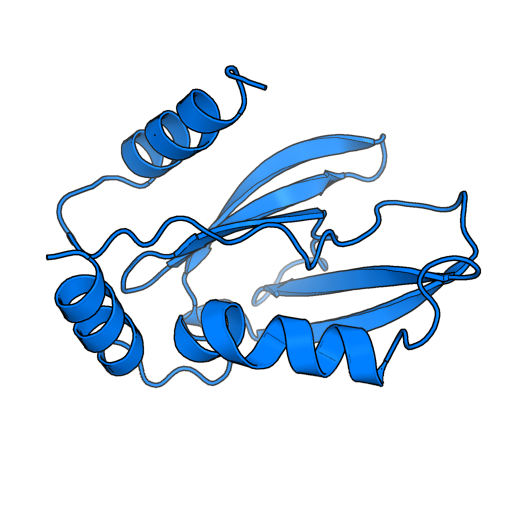.936 1.00 91.81 94 SER A O 1
ATOM 742 N N . ALA A 1 95 ? 4.989 -2.676 -14.161 1.00 90.81 95 ALA A N 1
ATOM 743 C CA . ALA A 1 95 ? 6.205 -3.477 -14.165 1.00 90.81 95 ALA A CA 1
ATOM 744 C C . ALA A 1 95 ? 7.335 -2.627 -14.757 1.00 90.81 95 ALA A C 1
ATOM 746 O O . ALA A 1 95 ? 7.258 -2.225 -15.922 1.00 90.81 95 ALA A O 1
ATOM 747 N N . THR A 1 96 ? 8.364 -2.331 -13.968 1.00 85.19 96 THR A N 1
ATOM 748 C CA . THR A 1 96 ? 9.521 -1.539 -14.399 1.00 85.19 96 THR A CA 1
ATOM 749 C C . THR A 1 96 ? 10.731 -2.440 -14.649 1.00 85.19 96 THR A C 1
ATOM 751 O O . THR A 1 96 ? 10.870 -3.486 -14.013 1.00 85.19 96 THR A O 1
ATOM 754 N N . PRO A 1 97 ? 11.636 -2.078 -15.577 1.00 81.06 97 PRO A N 1
ATOM 755 C CA . PRO A 1 97 ? 12.905 -2.784 -15.715 1.00 81.06 97 PRO A CA 1
ATOM 756 C C . PRO A 1 97 ? 13.694 -2.764 -14.400 1.00 81.06 97 PRO A C 1
ATOM 758 O O . PRO A 1 97 ? 13.744 -1.735 -13.718 1.00 81.06 97 PRO A O 1
ATOM 761 N N . ARG A 1 98 ? 14.351 -3.880 -14.065 1.00 72.94 98 ARG A N 1
ATOM 762 C CA . ARG A 1 98 ? 15.254 -3.946 -12.907 1.00 72.94 98 ARG A CA 1
ATOM 763 C C . ARG A 1 98 ? 16.348 -2.872 -12.975 1.00 72.94 98 ARG A C 1
ATOM 765 O O . ARG A 1 98 ? 16.836 -2.528 -14.049 1.00 72.94 98 ARG A O 1
ATOM 772 N N . GLY A 1 99 ? 16.736 -2.345 -11.811 1.00 67.19 99 GLY A N 1
ATOM 773 C CA . GLY A 1 99 ? 17.790 -1.328 -11.684 1.00 67.19 99 GLY A CA 1
ATOM 774 C C . GLY A 1 99 ? 17.330 0.121 -11.885 1.00 67.19 99 GLY A C 1
ATOM 775 O O . GLY A 1 99 ? 18.159 1.027 -11.850 1.00 67.19 99 GLY A O 1
ATOM 776 N N . ARG A 1 100 ? 16.025 0.369 -12.074 1.00 63.69 100 ARG A N 1
ATOM 777 C CA . ARG A 1 100 ? 15.450 1.721 -12.093 1.00 63.69 100 ARG A CA 1
ATOM 778 C C . ARG A 1 100 ? 14.324 1.861 -11.070 1.00 63.69 100 ARG A C 1
ATOM 780 O O . ARG A 1 100 ? 13.213 1.389 -11.298 1.00 63.69 100 ARG A O 1
ATOM 787 N N . GLY A 1 101 ? 14.606 2.593 -9.995 1.00 68.81 101 GLY A N 1
ATOM 788 C CA . GLY A 1 101 ? 13.622 2.981 -8.986 1.00 68.81 101 GLY A CA 1
ATOM 789 C C . GLY A 1 101 ? 13.371 1.927 -7.909 1.00 68.81 101 GLY A C 1
ATOM 790 O O . GLY A 1 101 ? 14.111 0.956 -7.768 1.00 68.81 101 GLY A O 1
ATOM 791 N N . ILE A 1 102 ? 12.321 2.171 -7.133 1.00 77.31 102 ILE A N 1
ATOM 792 C CA . ILE A 1 102 ? 11.917 1.368 -5.981 1.00 77.31 102 ILE A CA 1
ATOM 793 C C . ILE A 1 102 ? 10.960 0.271 -6.437 1.00 77.31 102 ILE A C 1
ATOM 795 O O . ILE A 1 102 ? 9.965 0.552 -7.107 1.00 77.31 102 ILE A O 1
ATOM 799 N N . GLY A 1 103 ? 11.280 -0.970 -6.072 1.00 84.81 103 GLY A N 1
ATOM 800 C CA . GLY A 1 103 ? 10.404 -2.119 -6.269 1.00 84.81 103 GLY A CA 1
ATOM 801 C C . GLY A 1 103 ? 9.454 -2.310 -5.088 1.00 84.81 103 GLY A C 1
ATOM 802 O O . GLY A 1 103 ? 9.818 -2.037 -3.945 1.00 84.81 103 GLY A O 1
ATOM 803 N N . PHE A 1 104 ? 8.255 -2.802 -5.382 1.00 89.19 104 PHE A N 1
ATOM 804 C CA . PHE A 1 104 ? 7.276 -3.201 -4.388 1.00 89.19 104 PHE A CA 1
ATOM 805 C C . PHE A 1 104 ? 7.536 -4.641 -3.921 1.00 89.19 104 PHE A C 1
ATOM 807 O O . PHE A 1 104 ? 7.506 -5.578 -4.718 1.00 89.19 104 PHE A O 1
ATOM 814 N N . ASP A 1 105 ? 7.771 -4.830 -2.630 1.00 88.19 105 ASP A N 1
ATOM 815 C CA . ASP A 1 105 ? 7.866 -6.143 -2.002 1.00 88.19 105 ASP A CA 1
ATOM 816 C C . ASP A 1 105 ? 6.460 -6.633 -1.631 1.00 88.19 105 ASP A C 1
ATOM 818 O O . ASP A 1 105 ? 5.859 -6.212 -0.642 1.00 88.19 105 ASP A O 1
ATOM 822 N N . GLN A 1 106 ? 5.929 -7.517 -2.475 1.00 85.19 106 GLN A N 1
ATOM 823 C CA . GLN A 1 106 ? 4.612 -8.130 -2.301 1.00 85.19 106 GLN A CA 1
ATOM 824 C C . GLN A 1 106 ? 4.597 -9.307 -1.318 1.00 85.19 106 GLN A C 1
ATOM 826 O O . GLN A 1 106 ? 3.517 -9.775 -0.960 1.00 85.19 106 GLN A O 1
ATOM 831 N N . GLU A 1 107 ? 5.762 -9.838 -0.939 1.00 87.25 107 GLU A N 1
ATOM 832 C CA . GLU A 1 107 ? 5.856 -10.985 -0.028 1.00 87.25 107 GLU A CA 1
ATOM 833 C C . GLU A 1 107 ? 5.795 -10.532 1.431 1.00 87.25 107 GLU A C 1
ATOM 835 O O . GLU A 1 107 ? 5.355 -11.284 2.309 1.00 87.25 107 GLU A O 1
ATOM 840 N N . ARG A 1 108 ? 6.160 -9.272 1.689 1.00 86.69 108 ARG A N 1
ATOM 841 C CA . ARG A 1 108 ? 6.047 -8.656 3.004 1.00 86.69 108 ARG A CA 1
ATOM 842 C C . ARG A 1 108 ? 4.589 -8.506 3.428 1.00 86.69 108 ARG A C 1
ATOM 844 O O . ARG A 1 108 ? 3.825 -7.710 2.883 1.00 86.69 108 ARG A O 1
ATOM 851 N N . ARG A 1 109 ? 4.215 -9.258 4.462 1.00 88.88 109 ARG A N 1
ATOM 852 C CA . ARG A 1 109 ? 2.897 -9.145 5.091 1.00 88.88 109 ARG A CA 1
ATOM 853 C C . ARG A 1 109 ? 2.839 -7.918 6.002 1.00 88.88 109 ARG A C 1
ATOM 855 O O . ARG A 1 109 ? 3.750 -7.742 6.812 1.00 88.88 109 ARG A O 1
ATOM 862 N N . PRO A 1 110 ? 1.775 -7.104 5.917 1.00 90.12 110 PRO A N 1
ATOM 863 C CA . PRO A 1 110 ? 1.611 -5.977 6.816 1.00 90.12 110 PRO A CA 1
ATOM 864 C C . PRO A 1 110 ? 1.162 -6.439 8.204 1.00 90.12 110 PRO A C 1
ATOM 866 O O . PRO A 1 110 ? 0.416 -7.412 8.341 1.00 90.12 110 PRO A O 1
ATOM 869 N N . LEU A 1 111 ? 1.570 -5.696 9.230 1.00 88.56 111 LEU A N 1
ATOM 870 C CA . LEU A 1 111 ? 1.047 -5.850 10.585 1.00 88.56 111 LEU A CA 1
ATOM 871 C C . LEU A 1 111 ? -0.412 -5.383 10.648 1.00 88.56 111 LEU A C 1
ATOM 873 O O . LEU A 1 111 ? -0.779 -4.376 10.047 1.00 88.56 111 LEU A O 1
ATOM 877 N N . VAL A 1 112 ? -1.247 -6.096 11.397 1.00 87.69 112 VAL A N 1
ATOM 878 C CA . VAL A 1 112 ? -2.674 -5.787 11.553 1.00 87.69 112 VAL A CA 1
ATOM 879 C C . VAL A 1 112 ? -2.891 -5.181 12.933 1.00 87.69 112 VAL A C 1
ATOM 881 O O . VAL A 1 112 ? -2.771 -5.874 13.941 1.00 87.69 112 VAL A O 1
ATOM 884 N N . LEU A 1 113 ? -3.224 -3.892 12.982 1.00 84.38 113 LEU A N 1
ATOM 885 C CA . LEU A 1 113 ? -3.519 -3.179 14.221 1.00 84.38 113 LEU A CA 1
ATOM 886 C C . LEU A 1 113 ? -5.031 -2.972 14.304 1.00 84.38 113 LEU A C 1
ATOM 888 O O . LEU A 1 113 ? -5.601 -2.150 13.597 1.00 84.38 113 LEU A O 1
ATOM 892 N N . ALA A 1 114 ? -5.696 -3.774 15.132 1.00 70.75 114 ALA A N 1
ATOM 893 C CA . ALA A 1 114 ? -7.153 -3.740 15.277 1.00 70.75 114 ALA A CA 1
ATOM 894 C C . ALA A 1 114 ? -7.647 -2.813 16.392 1.00 70.75 114 ALA A C 1
ATOM 896 O O . ALA A 1 114 ? -8.845 -2.800 16.668 1.00 70.75 114 ALA A O 1
ATOM 897 N N . ASP A 1 115 ? -6.736 -2.093 17.047 1.00 70.19 115 ASP A N 1
ATOM 898 C CA . ASP A 1 115 ? -7.069 -1.193 18.141 1.00 70.19 115 ASP A CA 1
ATOM 899 C C . ASP A 1 115 ? -7.018 0.257 17.654 1.00 70.19 115 ASP A C 1
ATOM 901 O O . ASP A 1 115 ? -5.981 0.724 17.176 1.00 70.19 115 ASP A O 1
ATOM 905 N N . ASP A 1 116 ? -8.143 0.960 17.789 1.00 63.69 116 ASP A N 1
ATOM 906 C CA . ASP A 1 116 ? -8.273 2.387 17.469 1.00 63.69 116 ASP A CA 1
ATOM 907 C C . ASP A 1 116 ? -7.429 3.258 18.424 1.00 63.69 116 ASP A C 1
ATOM 909 O O . ASP A 1 116 ? -7.269 4.457 18.201 1.00 63.69 116 ASP A O 1
ATOM 913 N N . ALA A 1 117 ? -6.910 2.664 19.507 1.00 57.69 117 ALA A N 1
ATOM 914 C CA . ALA A 1 117 ? -6.189 3.353 20.569 1.00 57.69 117 ALA A CA 1
ATOM 915 C C . ALA A 1 117 ? -4.720 3.675 20.252 1.00 57.69 117 ALA A C 1
ATOM 917 O O . ALA A 1 117 ? -4.125 4.474 20.972 1.00 57.69 117 ALA A O 1
ATOM 918 N N . LEU A 1 118 ? -4.123 3.067 19.220 1.00 66.06 118 LEU A N 1
ATOM 919 C CA . LEU A 1 118 ? -2.738 3.366 18.851 1.00 66.06 118 LEU A CA 1
ATOM 920 C C . LEU A 1 118 ? -2.685 4.640 18.012 1.00 66.06 118 LEU A C 1
ATOM 922 O O . LEU A 1 118 ? -3.259 4.711 16.921 1.00 66.06 118 LEU A O 1
ATOM 926 N N . SER A 1 119 ? -1.948 5.631 18.506 1.00 67.88 119 SER A N 1
ATOM 927 C CA . SER A 1 119 ? -1.606 6.805 17.710 1.00 67.88 119 SER A CA 1
ATOM 928 C C . SER A 1 119 ? -0.786 6.403 16.473 1.00 67.88 119 SER A C 1
ATOM 930 O O . SER A 1 119 ? -0.080 5.385 16.491 1.00 67.88 119 SER A O 1
ATOM 932 N N . PRO A 1 120 ? -0.843 7.189 15.383 1.00 63.31 120 PRO A N 1
ATOM 933 C CA . PRO A 1 1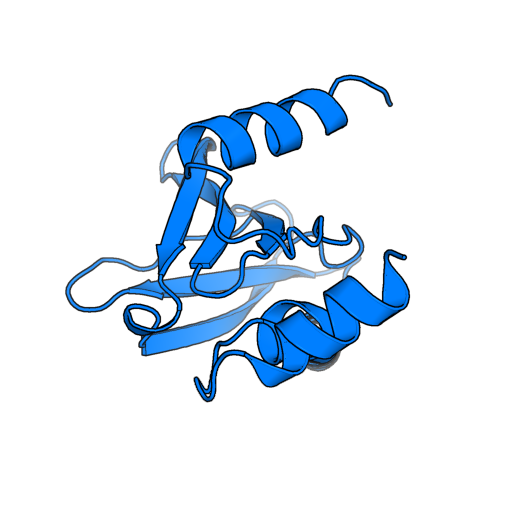20 ? 0.010 6.995 14.212 1.00 63.31 120 PRO A CA 1
ATOM 934 C C . PRO A 1 120 ? 1.496 6.805 14.568 1.00 63.31 120 PRO A C 1
ATOM 936 O O . PRO A 1 120 ? 2.162 5.929 14.022 1.00 63.31 120 PRO A O 1
ATOM 939 N N . GLU A 1 121 ? 2.013 7.565 15.530 1.00 67.56 121 GLU A N 1
ATOM 940 C CA . GLU A 1 121 ? 3.392 7.491 16.011 1.00 67.56 121 GLU A CA 1
ATOM 941 C C . GLU A 1 121 ? 3.706 6.169 16.728 1.00 67.56 121 GLU A C 1
ATOM 943 O O . GLU A 1 121 ? 4.770 5.587 16.511 1.00 67.56 121 GLU A O 1
ATOM 948 N N . GLU A 1 122 ? 2.787 5.650 17.542 1.00 72.38 122 GLU A N 1
ATOM 949 C CA . GLU A 1 122 ? 2.952 4.345 18.196 1.00 72.38 122 GLU A CA 1
ATOM 950 C C . GLU A 1 122 ? 2.877 3.201 17.182 1.00 72.38 122 GLU A C 1
ATOM 952 O O . GLU A 1 122 ? 3.663 2.251 17.247 1.00 72.38 122 GLU A O 1
ATOM 957 N N . ALA A 1 123 ? 1.987 3.318 16.195 1.00 67.19 123 ALA A N 1
ATOM 958 C CA . ALA A 1 123 ? 1.918 2.385 15.081 1.00 67.19 123 ALA A CA 1
ATOM 959 C C . ALA A 1 123 ? 3.220 2.381 14.260 1.00 67.19 123 ALA A C 1
ATOM 961 O O . ALA A 1 123 ? 3.718 1.308 13.912 1.00 67.19 123 ALA A O 1
ATOM 962 N N . LEU A 1 124 ? 3.811 3.557 14.007 1.00 67.19 124 LEU A N 1
ATOM 963 C CA . LEU A 1 124 ? 5.123 3.706 13.365 1.00 67.19 124 LEU A CA 1
ATOM 964 C C . LEU A 1 124 ? 6.246 3.084 14.195 1.00 67.19 124 LEU A C 1
ATOM 966 O O . LEU A 1 124 ? 7.097 2.387 13.645 1.00 67.19 124 LEU A O 1
ATOM 970 N N . ALA A 1 125 ? 6.256 3.314 15.506 1.00 72.81 125 ALA A N 1
ATOM 971 C CA . ALA A 1 125 ? 7.272 2.762 16.395 1.00 72.81 125 ALA A CA 1
ATOM 972 C C . ALA A 1 125 ? 7.228 1.223 16.422 1.00 72.81 125 ALA A C 1
ATOM 974 O O . ALA A 1 125 ? 8.269 0.572 16.307 1.00 72.81 125 ALA A O 1
ATOM 975 N N . LEU A 1 126 ? 6.030 0.631 16.493 1.00 70.12 126 LEU A N 1
ATOM 976 C CA . LEU A 1 126 ? 5.832 -0.825 16.440 1.00 70.12 126 LEU A CA 1
ATOM 977 C C . LEU A 1 126 ? 6.274 -1.421 15.096 1.00 70.12 126 LEU A C 1
ATOM 979 O O . LEU A 1 126 ? 6.939 -2.460 15.040 1.00 70.12 126 LEU A O 1
ATOM 983 N N . ALA A 1 127 ? 5.937 -0.730 14.012 1.00 60.38 127 ALA A N 1
ATOM 984 C CA . ALA A 1 127 ? 6.342 -1.069 12.658 1.00 60.38 127 ALA A CA 1
ATOM 985 C C . ALA A 1 127 ? 7.861 -1.017 12.431 1.00 60.38 127 ALA A C 1
ATOM 987 O O . ALA A 1 127 ? 8.426 -1.875 11.752 1.00 60.38 127 ALA A O 1
ATOM 988 N N . ALA A 1 128 ? 8.531 -0.005 12.981 1.00 65.69 128 ALA A N 1
ATOM 989 C CA . ALA A 1 128 ? 9.977 0.150 12.874 1.00 65.69 128 ALA A CA 1
ATOM 990 C C . ALA A 1 128 ? 10.724 -0.882 13.738 1.00 65.69 128 ALA A C 1
ATOM 992 O O . ALA A 1 128 ? 11.749 -1.416 13.315 1.00 65.69 128 ALA A O 1
ATOM 993 N N . GLY A 1 129 ? 10.186 -1.220 14.917 1.00 56.44 129 GLY A N 1
ATOM 994 C CA . GLY A 1 129 ? 10.768 -2.187 15.857 1.00 56.44 129 GLY A CA 1
ATOM 995 C C . GLY A 1 129 ? 10.740 -3.650 15.397 1.00 56.44 129 GLY A C 1
ATOM 996 O O . GLY A 1 129 ? 11.482 -4.468 15.932 1.00 56.44 129 GLY A O 1
ATOM 997 N N . THR A 1 130 ? 9.942 -3.990 14.381 1.00 51.28 130 THR A N 1
ATOM 998 C CA . THR A 1 130 ? 9.915 -5.332 13.765 1.00 51.28 130 THR A CA 1
ATOM 999 C C . THR A 1 130 ? 10.911 -5.493 12.611 1.00 51.28 130 THR A C 1
ATOM 1001 O O . THR A 1 130 ? 11.187 -6.618 12.208 1.00 51.28 130 THR A O 1
ATOM 1004 N N . ALA A 1 131 ? 11.510 -4.408 12.104 1.00 42.38 131 ALA A N 1
ATOM 1005 C CA . ALA A 1 131 ? 12.514 -4.463 11.035 1.00 42.38 131 ALA A CA 1
ATOM 1006 C C . ALA A 1 131 ? 13.962 -4.660 11.537 1.00 42.38 131 ALA A C 1
ATOM 1008 O O . ALA A 1 131 ? 14.852 -4.914 10.732 1.00 42.38 131 ALA A O 1
ATOM 1009 N N . ALA A 1 132 ? 14.211 -4.555 12.848 1.00 32.88 132 ALA A N 1
ATOM 1010 C CA . ALA A 1 132 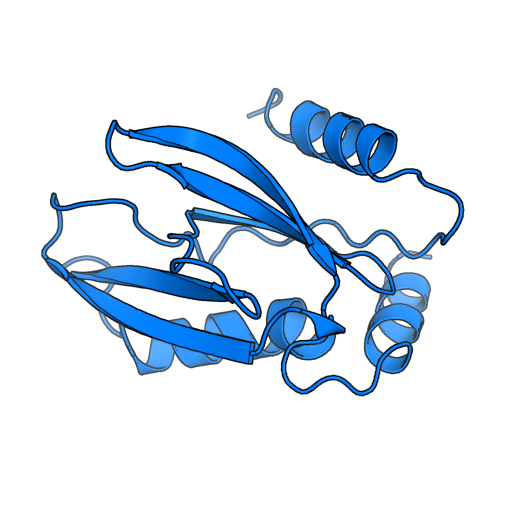? 15.550 -4.649 13.446 1.00 32.88 132 ALA A CA 1
ATOM 1011 C C . ALA A 1 132 ? 15.936 -6.066 13.926 1.00 32.88 132 ALA A C 1
ATOM 1013 O O . ALA A 1 132 ? 16.932 -6.232 14.627 1.00 32.88 132 ALA A O 1
ATOM 1014 N N . GLY A 1 133 ? 15.152 -7.085 13.569 1.00 36.81 133 GLY A N 1
ATOM 1015 C CA . GLY A 1 133 ? 15.403 -8.480 13.927 1.00 36.81 133 GLY A CA 1
ATOM 1016 C C . GLY A 1 133 ? 15.249 -9.399 12.724 1.00 36.81 133 GLY A C 1
ATOM 1017 O O . GLY A 1 133 ? 14.264 -10.127 12.626 1.00 36.81 133 GLY A O 1
ATOM 1018 N N . SER A 1 134 ? 16.186 -9.343 11.782 1.00 34.19 134 SER A N 1
ATOM 1019 C CA . SER A 1 134 ? 16.385 -10.358 10.736 1.00 34.19 134 SER A CA 1
ATOM 1020 C C . SER A 1 134 ? 17.851 -10.392 10.335 1.00 34.19 134 SER A C 1
ATOM 1022 O O . SER A 1 134 ? 18.397 -9.299 10.070 1.00 34.19 134 SER A O 1
#

pLDDT: mean 82.9, std 13.52, range [32.88, 96.94]

Sequence (134 aa):
MEEQALARLLQSVRCPFGPRFFFEQLAGFVRDRCPDPTERLPRLDLWIAGGEPIAVCHVIALGPQWVAIAAGGRDAEMRTEIIPYELITRVTISATPRGRGIGFDQERRPLVLADDALSPEEALALAAGTAAGS

Radius of gyration: 14.53 Å; chains: 1; bounding box: 34×31×36 Å